Protein AF-A0A397IKI6-F1 (afdb_monomer_lite)

Foldseek 3Di:
DDPPPDPVPDDPVNVVVVVVVVVVCVVVPPCVPVDPDPPDDPPPPDPDDPPPPDPDDDDDDDDDPQADPVDDLQNLQVVLCVVVVHPDTDDSVDRPDDDDDPDDCVVQNDDPVVD

Secondary structure (DSSP, 8-state):
------GGG--HHHHHHHHHHHHHHGGGS-GGGS-SS--------PPPP----------------SS-SS--HHHHHHHHHHHTT-SSPPPGGG----------HHHH-S-GGG-

Structure (mmCIF, N/CA/C/O backbone):
data_AF-A0A397IKI6-F1
#
_entry.id   AF-A0A397IKI6-F1
#
loop_
_atom_site.group_PDB
_atom_site.id
_atom_site.type_symbol
_atom_site.label_atom_id
_atom_site.label_alt_id
_atom_site.label_comp_id
_atom_site.label_asym_id
_atom_site.label_entity_id
_atom_site.label_seq_id
_atom_site.pdbx_PDB_ins_code
_atom_site.Cartn_x
_atom_site.Cartn_y
_atom_site.Cartn_z
_atom_site.occupancy
_atom_site.B_iso_or_equiv
_atom_site.auth_seq_id
_atom_site.auth_comp_id
_atom_site.auth_asym_id
_atom_site.auth_atom_id
_atom_site.pdbx_PDB_model_num
ATOM 1 N N . MET A 1 1 ? 23.257 10.333 28.884 1.00 40.44 1 MET A N 1
ATOM 2 C CA . MET A 1 1 ? 22.440 11.161 27.972 1.00 40.44 1 MET A CA 1
ATOM 3 C C . MET A 1 1 ? 23.166 11.221 26.637 1.00 40.44 1 MET A C 1
ATOM 5 O O . MET A 1 1 ? 24.014 12.080 26.451 1.00 40.44 1 MET A O 1
ATOM 9 N N . ILE A 1 2 ? 22.934 10.230 25.773 1.00 49.16 2 ILE A N 1
ATOM 10 C CA . ILE A 1 2 ? 23.540 10.178 24.437 1.00 49.16 2 ILE A CA 1
ATOM 11 C C . ILE A 1 2 ? 22.599 10.971 23.533 1.00 49.16 2 ILE A C 1
ATOM 13 O O . ILE A 1 2 ? 21.443 10.591 23.362 1.00 49.16 2 ILE A O 1
ATOM 17 N N . LEU A 1 3 ? 23.062 12.125 23.058 1.00 48.69 3 LEU A N 1
ATOM 18 C CA . LEU A 1 3 ? 22.340 12.935 22.082 1.00 48.69 3 LEU A CA 1
ATOM 19 C C . LEU A 1 3 ? 22.185 12.103 20.806 1.00 48.69 3 LEU A C 1
ATOM 21 O O . LEU A 1 3 ? 23.163 11.540 20.318 1.00 48.69 3 LEU A O 1
ATOM 25 N N . LEU A 1 4 ? 20.954 11.996 20.298 1.00 47.97 4 LEU A N 1
ATOM 26 C CA . LEU A 1 4 ? 20.624 11.238 19.093 1.00 47.97 4 LEU A CA 1
ATOM 27 C C . LEU A 1 4 ? 21.195 11.972 17.868 1.00 47.97 4 LEU A C 1
ATOM 29 O O . LEU A 1 4 ? 20.502 12.727 17.190 1.00 47.97 4 LEU A O 1
ATOM 33 N N . GLN A 1 5 ? 22.495 11.815 17.640 1.00 62.16 5 GLN A N 1
ATOM 34 C CA . GLN A 1 5 ? 23.162 12.301 16.442 1.00 62.16 5 GLN A CA 1
ATOM 35 C C . GLN A 1 5 ? 22.786 11.439 15.234 1.00 62.16 5 GLN A C 1
ATOM 37 O O . GLN A 1 5 ? 22.408 10.269 15.358 1.00 62.16 5 GLN A O 1
ATOM 42 N N . ASN A 1 6 ? 22.857 12.088 14.073 1.00 65.44 6 ASN A N 1
ATOM 43 C CA . ASN A 1 6 ? 22.394 11.637 12.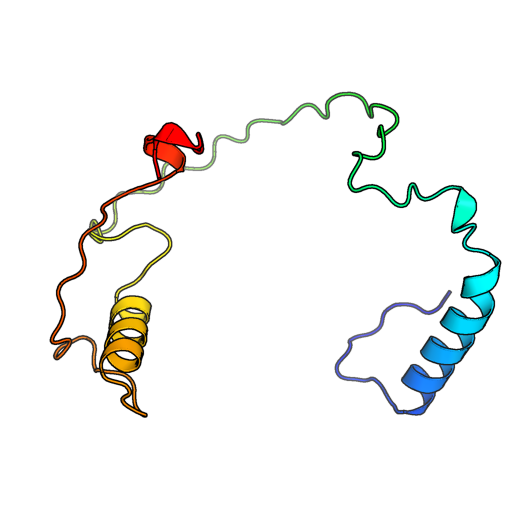767 1.00 65.44 6 ASN A CA 1
ATOM 44 C C . ASN A 1 6 ? 22.748 10.162 12.501 1.00 65.44 6 ASN A C 1
ATOM 46 O O . ASN A 1 6 ? 23.914 9.780 12.555 1.00 65.44 6 ASN A O 1
ATOM 50 N N . LEU A 1 7 ? 21.745 9.333 12.181 1.00 70.94 7 LEU A N 1
ATOM 51 C CA . LEU A 1 7 ? 21.890 7.873 12.036 1.00 70.94 7 LEU A CA 1
ATOM 52 C C . LEU A 1 7 ? 22.931 7.467 10.971 1.00 70.94 7 LEU A C 1
ATOM 54 O O . LEU A 1 7 ? 23.461 6.362 11.001 1.00 70.94 7 LEU A O 1
ATOM 58 N N . LYS A 1 8 ? 23.240 8.379 10.039 1.00 73.88 8 LYS A N 1
ATOM 59 C CA . LYS A 1 8 ? 24.236 8.186 8.978 1.00 73.88 8 LYS A CA 1
ATOM 60 C C . LYS A 1 8 ? 25.691 8.171 9.466 1.00 73.88 8 LYS A C 1
ATOM 62 O O . LYS A 1 8 ? 26.539 7.666 8.744 1.00 73.88 8 LYS A O 1
ATOM 67 N N . GLU A 1 9 ? 25.986 8.692 10.656 1.00 80.81 9 GLU A N 1
ATOM 68 C CA . GLU A 1 9 ? 27.357 8.810 11.195 1.00 80.81 9 GLU A CA 1
ATOM 69 C C . GLU A 1 9 ? 27.683 7.736 12.250 1.00 80.81 9 GLU A C 1
ATOM 71 O O . GLU A 1 9 ? 28.677 7.826 12.969 1.00 80.81 9 GLU A O 1
ATOM 76 N N . TRP A 1 10 ? 26.839 6.709 12.384 1.00 81.62 10 TRP A N 1
ATOM 77 C CA . TRP A 1 10 ? 26.999 5.706 13.433 1.00 81.62 10 TRP A CA 1
ATOM 78 C C . TRP A 1 10 ? 28.096 4.686 13.118 1.00 81.62 10 TRP A C 1
ATOM 80 O O . TRP A 1 10 ? 28.033 3.962 12.127 1.00 81.62 10 TRP A O 1
ATOM 90 N N . THR A 1 11 ? 29.072 4.582 14.020 1.00 86.69 11 THR A N 1
ATOM 91 C CA . THR A 1 11 ? 30.114 3.549 14.002 1.00 86.69 11 THR A CA 1
ATOM 92 C C . THR A 1 11 ? 29.674 2.305 14.788 1.00 86.69 11 THR A C 1
ATOM 94 O O . THR A 1 11 ? 28.740 2.350 15.593 1.00 86.69 11 THR A O 1
ATOM 97 N N . ASN A 1 12 ? 30.365 1.174 14.603 1.00 86.56 12 ASN A N 1
ATOM 98 C CA . ASN A 1 12 ? 30.096 -0.075 15.341 1.00 86.56 12 ASN A CA 1
ATOM 99 C C . ASN A 1 12 ? 30.202 0.088 16.870 1.00 86.56 12 ASN A C 1
ATOM 101 O O . ASN A 1 12 ? 29.517 -0.602 17.630 1.00 86.56 12 ASN A O 1
ATOM 105 N N . GLU A 1 13 ? 31.033 1.023 17.325 1.00 87.50 13 GLU A N 1
ATOM 106 C CA . GLU A 1 13 ? 31.175 1.381 18.736 1.00 87.50 13 GLU A CA 1
ATOM 107 C C . GLU A 1 13 ? 29.885 2.007 19.272 1.00 87.50 13 GLU A C 1
ATOM 109 O O . GLU A 1 13 ? 29.391 1.568 20.307 1.00 87.50 13 GLU A O 1
ATOM 114 N N . ASN A 1 14 ? 29.256 2.916 18.517 1.00 85.88 14 ASN A N 1
ATOM 115 C CA . ASN A 1 14 ? 27.979 3.532 18.891 1.00 85.88 14 ASN A CA 1
ATOM 116 C C . ASN A 1 14 ? 26.869 2.484 19.053 1.00 85.88 14 ASN A C 1
ATOM 118 O O . ASN A 1 14 ? 26.104 2.530 20.018 1.00 85.88 14 ASN A O 1
ATOM 122 N N . PHE A 1 15 ? 26.810 1.494 18.154 1.00 88.50 15 PHE A N 1
ATOM 123 C CA . PHE A 1 15 ? 25.875 0.371 18.281 1.00 88.50 15 PHE A CA 1
ATOM 124 C C . PHE A 1 15 ? 26.164 -0.484 19.517 1.00 88.50 15 PHE A C 1
ATOM 126 O O . PHE A 1 15 ? 25.237 -0.916 20.205 1.00 88.50 15 PHE A O 1
ATOM 133 N N . THR A 1 16 ? 27.440 -0.704 19.828 1.00 89.69 16 THR A N 1
ATOM 134 C CA . THR A 1 16 ? 27.861 -1.468 21.007 1.00 89.69 16 THR A CA 1
ATOM 135 C C . THR A 1 16 ? 27.498 -0.731 22.295 1.00 89.69 16 THR A C 1
ATOM 137 O O . THR A 1 16 ? 26.937 -1.333 23.214 1.00 89.69 16 THR A O 1
ATOM 140 N N . THR A 1 17 ? 27.722 0.582 22.347 1.00 89.88 17 THR A N 1
ATOM 141 C CA . THR A 1 17 ? 27.310 1.438 23.461 1.00 89.88 17 THR A CA 1
ATOM 142 C C . THR A 1 17 ? 25.796 1.424 23.621 1.00 89.88 17 THR A C 1
ATOM 144 O O . THR A 1 17 ? 25.317 1.148 24.719 1.00 89.88 17 THR A O 1
ATOM 147 N N . LEU A 1 18 ? 25.037 1.620 22.536 1.00 89.81 18 LEU A N 1
ATOM 148 C CA . LEU A 1 18 ? 23.573 1.574 22.556 1.00 89.81 18 LEU A CA 1
ATOM 149 C C . LEU A 1 18 ? 23.065 0.237 23.101 1.00 89.81 18 LEU A C 1
ATOM 151 O O . LEU A 1 18 ? 22.241 0.215 24.013 1.00 89.81 18 LEU A O 1
ATOM 155 N N . LYS A 1 19 ? 23.582 -0.879 22.580 1.00 89.50 19 LYS A N 1
ATOM 156 C CA . LYS A 1 19 ? 23.226 -2.229 23.029 1.00 89.50 19 LYS A CA 1
ATOM 157 C C . LYS A 1 19 ? 23.489 -2.408 24.523 1.00 89.50 19 LYS A C 1
ATOM 159 O O . LYS A 1 19 ? 22.625 -2.910 25.236 1.00 89.50 19 LYS A O 1
ATOM 164 N N . THR A 1 20 ? 24.652 -1.968 24.993 1.00 92.19 20 THR A N 1
ATOM 165 C CA . THR A 1 20 ? 25.050 -2.092 26.401 1.00 92.19 20 THR A CA 1
ATOM 166 C C . THR A 1 20 ? 24.165 -1.234 27.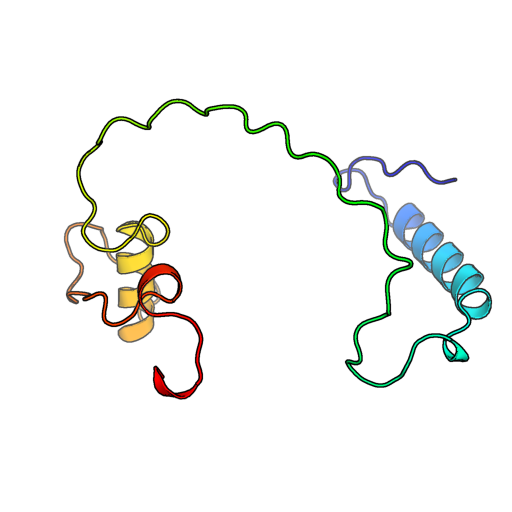306 1.00 92.19 20 THR A C 1
ATOM 168 O O . THR A 1 20 ? 23.692 -1.709 28.336 1.00 92.19 20 THR A O 1
ATOM 171 N N . THR A 1 21 ? 23.870 0.007 26.905 1.00 90.19 21 THR A N 1
ATOM 172 C CA . THR A 1 21 ? 22.961 0.891 27.649 1.00 90.19 21 THR A CA 1
ATOM 173 C C . THR A 1 21 ? 21.548 0.316 27.703 1.00 90.19 21 THR A C 1
ATOM 175 O O . THR A 1 21 ? 20.949 0.272 28.772 1.00 90.19 21 THR A O 1
ATOM 178 N N . LEU A 1 22 ? 21.026 -0.196 26.584 1.00 88.69 22 LEU A N 1
ATOM 179 C CA . LEU A 1 22 ? 19.717 -0.849 26.558 1.00 88.69 22 LEU A CA 1
ATOM 180 C C . LEU A 1 22 ? 19.679 -2.053 27.501 1.00 88.69 22 LEU A C 1
ATOM 182 O O . LEU A 1 22 ? 18.752 -2.162 28.297 1.00 88.69 22 LEU A O 1
ATOM 186 N N . GLN A 1 23 ? 20.704 -2.908 27.476 1.00 90.06 23 GLN A N 1
ATOM 187 C CA . GLN A 1 23 ? 20.803 -4.057 28.379 1.00 90.06 23 GLN A CA 1
ATOM 188 C C . GLN A 1 23 ? 20.833 -3.654 29.859 1.00 90.06 23 GLN A C 1
ATOM 190 O O . GLN A 1 23 ? 20.194 -4.312 30.675 1.00 90.06 23 GLN A O 1
ATOM 195 N N . GLN A 1 24 ? 21.518 -2.563 30.208 1.00 88.94 24 GLN A N 1
ATOM 196 C CA . GLN A 1 24 ? 21.515 -2.017 31.570 1.00 88.94 24 GLN A CA 1
ATOM 197 C C . GLN A 1 24 ? 20.148 -1.448 31.975 1.00 88.94 24 GLN A C 1
ATOM 199 O O . GLN A 1 24 ? 19.776 -1.517 33.145 1.00 88.94 24 GLN A O 1
ATOM 204 N N . CYS A 1 25 ? 19.385 -0.906 31.024 1.00 84.06 25 CYS A N 1
ATOM 205 C CA . CYS A 1 25 ? 18.055 -0.358 31.278 1.00 84.06 25 CYS A CA 1
ATOM 206 C C . CYS A 1 25 ? 16.947 -1.421 31.328 1.00 84.06 25 CYS A C 1
ATOM 208 O O . CYS A 1 25 ? 15.937 -1.181 31.984 1.00 84.06 25 CYS A O 1
ATOM 210 N N . LEU A 1 26 ? 17.119 -2.590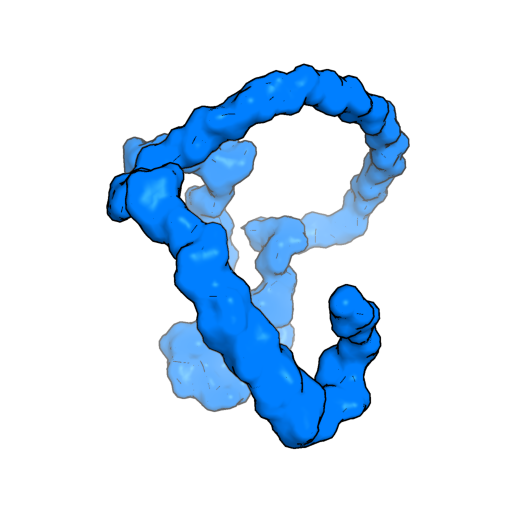 30.698 1.00 83.12 26 LEU A N 1
ATOM 211 C CA . LEU A 1 26 ? 16.136 -3.686 30.719 1.00 83.12 26 LEU A CA 1
ATOM 212 C C . LEU A 1 26 ? 15.614 -4.044 32.126 1.00 83.12 26 LEU A C 1
ATOM 214 O O . LEU A 1 26 ? 14.397 -4.079 32.292 1.00 83.12 26 LEU A O 1
ATOM 218 N N . PRO A 1 27 ? 16.454 -4.260 33.160 1.00 83.00 27 PRO A N 1
ATOM 219 C CA . PRO A 1 27 ? 15.965 -4.571 34.507 1.00 83.00 27 PRO A CA 1
ATOM 220 C C . PRO A 1 27 ? 15.244 -3.402 35.200 1.00 83.00 27 PRO A C 1
ATOM 222 O O . PRO A 1 27 ? 14.526 -3.622 36.174 1.00 83.00 27 PRO A O 1
ATOM 225 N N . LEU A 1 28 ? 15.413 -2.162 34.721 1.00 81.69 28 LEU A N 1
ATOM 226 C CA . LEU A 1 28 ? 14.688 -0.991 35.235 1.00 81.69 28 LEU A CA 1
ATOM 227 C C . LEU A 1 28 ? 13.263 -0.904 34.670 1.00 81.69 28 LEU A C 1
ATOM 229 O O . LEU A 1 28 ? 12.400 -0.251 35.261 1.00 81.69 28 LEU A O 1
ATOM 233 N N . ILE A 1 29 ? 12.999 -1.577 33.548 1.00 79.06 29 ILE A N 1
ATOM 234 C CA . ILE A 1 29 ? 11.671 -1.681 32.953 1.00 79.06 29 ILE A CA 1
ATOM 235 C C . ILE A 1 29 ? 10.907 -2.767 33.716 1.00 79.06 29 ILE A C 1
ATOM 237 O O . ILE A 1 29 ? 11.165 -3.963 33.587 1.00 79.06 29 ILE A O 1
ATOM 241 N N . ARG A 1 30 ? 9.940 -2.358 34.541 1.00 77.19 30 ARG A N 1
ATOM 242 C CA . ARG A 1 30 ? 9.061 -3.292 35.257 1.00 77.19 30 ARG A CA 1
ATOM 243 C C . ARG A 1 30 ? 7.989 -3.823 34.313 1.00 77.19 30 ARG A C 1
ATOM 245 O O . ARG A 1 30 ? 6.858 -3.343 34.330 1.00 77.19 30 ARG A O 1
ATOM 252 N N . TYR A 1 31 ? 8.342 -4.837 33.527 1.00 67.44 31 TYR A N 1
ATOM 253 C CA . TYR A 1 31 ? 7.416 -5.518 32.614 1.00 67.44 31 TYR A CA 1
ATOM 254 C C . TYR A 1 31 ? 6.120 -5.983 33.301 1.00 67.44 31 TYR A C 1
ATOM 256 O O . TYR A 1 31 ? 5.076 -5.982 32.669 1.00 67.44 31 TYR A O 1
ATOM 264 N N . PHE A 1 32 ? 6.152 -6.277 34.607 1.00 62.91 32 PHE A N 1
ATOM 265 C CA . PHE A 1 32 ? 4.973 -6.647 35.404 1.00 62.91 32 PHE A CA 1
ATOM 266 C C . PHE A 1 32 ? 3.882 -5.562 35.514 1.00 62.91 32 PHE A C 1
ATOM 268 O O . PHE A 1 32 ? 2.762 -5.882 35.897 1.00 62.91 32 PHE A O 1
ATOM 275 N N . HIS A 1 33 ? 4.183 -4.294 35.207 1.00 62.97 33 HIS A N 1
ATOM 276 C CA . HIS A 1 33 ? 3.180 -3.221 35.125 1.00 62.97 33 HIS A CA 1
ATOM 277 C C . HIS A 1 33 ? 2.662 -2.985 33.701 1.00 62.97 33 HIS A C 1
ATOM 279 O O . HIS A 1 33 ? 1.784 -2.148 33.506 1.00 62.97 33 HIS A O 1
ATOM 285 N N . ILE A 1 34 ? 3.209 -3.687 32.707 1.00 64.50 34 ILE A N 1
ATOM 286 C CA . ILE A 1 34 ? 2.716 -3.653 31.335 1.00 64.50 34 ILE A CA 1
ATOM 287 C C . ILE A 1 34 ? 1.719 -4.812 31.222 1.00 64.50 34 ILE A C 1
ATOM 289 O O . ILE A 1 34 ? 2.132 -5.968 31.345 1.00 64.50 34 ILE A O 1
ATOM 293 N N . PRO A 1 35 ? 0.411 -4.547 31.061 1.00 65.44 35 PRO A N 1
ATOM 294 C CA . PRO A 1 35 ? -0.560 -5.618 30.882 1.00 65.44 35 PRO A CA 1
ATOM 295 C C . PRO A 1 35 ? -0.170 -6.460 29.658 1.00 65.44 35 PRO A C 1
ATOM 297 O O . PRO A 1 35 ? 0.187 -5.922 28.615 1.00 65.44 35 PRO A O 1
ATOM 300 N N . ALA A 1 36 ? -0.215 -7.790 29.792 1.00 64.31 36 ALA A N 1
ATOM 301 C CA . ALA A 1 36 ? 0.095 -8.729 28.703 1.00 64.31 36 ALA A CA 1
ATOM 302 C C . ALA A 1 36 ? -1.012 -8.798 27.630 1.00 64.31 36 ALA A C 1
ATOM 304 O O . ALA A 1 36 ? -0.880 -9.497 26.628 1.00 64.31 36 ALA A O 1
ATOM 305 N N . THR A 1 37 ? -2.116 -8.101 27.873 1.00 60.16 37 THR A N 1
ATOM 306 C CA . THR A 1 37 ? -3.290 -8.004 27.014 1.00 60.16 37 THR A CA 1
ATOM 307 C C . THR A 1 37 ? -3.185 -6.728 26.177 1.00 60.16 37 THR A C 1
ATOM 309 O O . THR A 1 37 ? -2.741 -5.712 26.705 1.00 60.16 37 THR A O 1
ATOM 312 N N . ASP A 1 38 ? -3.706 -6.722 24.943 1.00 59.19 38 ASP A N 1
ATOM 313 C CA . ASP A 1 38 ? -3.953 -5.517 24.115 1.00 59.19 38 ASP A CA 1
ATOM 314 C C . ASP A 1 38 ? -4.982 -4.542 24.744 1.00 59.19 38 ASP A C 1
ATOM 316 O O . ASP A 1 38 ? -5.709 -3.823 24.058 1.00 59.19 38 ASP A O 1
ATOM 320 N N . GLN A 1 39 ? -5.111 -4.539 26.072 1.00 55.94 39 GLN A N 1
ATOM 321 C CA . GLN A 1 39 ? -5.954 -3.603 26.782 1.00 55.94 39 GLN A CA 1
ATOM 322 C C . GLN A 1 39 ? -5.314 -2.218 26.699 1.00 55.94 39 GLN A C 1
ATOM 324 O O . GLN A 1 39 ? -4.132 -2.065 27.025 1.00 55.94 39 GLN A O 1
ATOM 329 N N . PRO A 1 40 ? -6.077 -1.204 26.263 1.00 53.34 40 PRO A N 1
ATOM 330 C CA . PRO A 1 40 ? -5.565 0.146 26.180 1.00 53.34 40 PRO A CA 1
ATOM 331 C C . PRO A 1 40 ? -5.096 0.560 27.570 1.00 53.34 40 PRO A C 1
ATOM 333 O O . PRO A 1 40 ? -5.846 0.486 28.542 1.00 53.34 40 PRO A O 1
ATOM 336 N N . ILE A 1 41 ? -3.835 0.980 27.650 1.00 56.72 41 ILE A N 1
ATOM 337 C CA . ILE A 1 41 ? -3.317 1.701 28.805 1.00 56.72 41 ILE A CA 1
ATOM 338 C C . ILE A 1 41 ? -4.297 2.851 29.021 1.00 56.72 41 ILE A C 1
ATOM 340 O O . ILE A 1 41 ? -4.414 3.714 28.147 1.00 56.72 41 ILE A O 1
ATOM 344 N N . GLU A 1 42 ? -5.029 2.847 30.137 1.00 56.41 42 GLU A N 1
ATOM 345 C CA . GLU A 1 42 ? -5.814 4.005 30.545 1.00 56.41 42 GLU A CA 1
ATOM 346 C C . GLU A 1 42 ? -4.819 5.137 30.783 1.00 56.41 42 GLU A C 1
ATOM 348 O O . GLU A 1 42 ? -4.197 5.269 31.838 1.00 56.41 42 GLU A O 1
ATOM 353 N N . SER A 1 43 ? -4.580 5.916 29.730 1.00 58.19 43 SER A N 1
ATOM 354 C CA . SER A 1 43 ? -3.804 7.131 29.813 1.00 58.19 43 SER A CA 1
ATOM 355 C C . SER A 1 43 ? -4.466 7.985 30.879 1.00 58.19 43 SER A C 1
ATOM 357 O O . SER A 1 43 ? -5.662 8.261 30.767 1.00 58.19 43 SER A O 1
ATOM 359 N N . ILE A 1 44 ? -3.698 8.417 31.883 1.00 63.69 44 ILE A N 1
ATOM 360 C CA . ILE A 1 44 ? -4.078 9.542 32.740 1.00 63.69 44 ILE A CA 1
ATOM 361 C C . ILE A 1 44 ? -4.557 10.618 31.776 1.00 63.69 44 ILE A C 1
ATOM 363 O O . ILE A 1 44 ? -3.760 11.090 30.964 1.00 63.69 44 ILE A O 1
ATOM 367 N N . ILE A 1 45 ? -5.865 10.878 31.776 1.00 59.22 45 ILE A N 1
ATOM 368 C CA . ILE A 1 45 ? -6.529 11.686 30.760 1.00 59.22 45 ILE A CA 1
ATOM 369 C C . ILE A 1 45 ? -5.854 13.051 30.798 1.00 59.22 45 ILE A C 1
ATOM 371 O O . ILE A 1 45 ? -6.100 13.860 31.691 1.00 59.22 45 ILE A O 1
ATOM 375 N N . LEU A 1 46 ? -4.939 13.285 29.858 1.00 61.56 46 LEU A N 1
ATOM 376 C CA . LEU A 1 46 ? -4.398 14.610 29.654 1.00 61.56 46 LEU A CA 1
ATOM 377 C C . LEU A 1 46 ? -5.574 15.454 29.164 1.00 61.56 46 LEU A C 1
ATOM 379 O O . LEU A 1 46 ? -6.319 14.999 28.289 1.00 61.56 46 LEU A O 1
ATOM 383 N N . PRO A 1 47 ? -5.782 16.647 29.740 1.00 60.22 47 PRO A N 1
ATOM 384 C CA . PRO A 1 47 ? -6.907 17.482 29.367 1.00 60.22 47 PRO A CA 1
ATOM 385 C C . PRO A 1 47 ? -6.893 17.727 27.852 1.00 60.22 47 PRO A C 1
ATOM 387 O O . PRO A 1 47 ? -5.810 17.777 27.251 1.00 60.22 47 PRO A O 1
ATOM 390 N N . PRO A 1 48 ? -8.072 17.881 27.222 1.00 52.62 48 PRO A N 1
ATOM 391 C CA . PRO A 1 48 ? -8.163 18.118 25.791 1.00 52.62 48 PRO A CA 1
ATOM 392 C C . PRO A 1 48 ? -7.286 19.311 25.413 1.00 52.62 48 PRO A C 1
ATOM 394 O O . PRO A 1 48 ? -7.491 20.425 25.897 1.00 52.62 48 PRO A O 1
ATOM 397 N N . ARG A 1 49 ? -6.284 19.088 24.559 1.00 60.56 49 ARG A N 1
ATOM 398 C CA . ARG A 1 49 ? -5.553 20.196 23.946 1.00 60.56 49 ARG A CA 1
ATOM 399 C C . ARG A 1 49 ? -6.528 20.893 23.011 1.00 60.56 49 ARG A C 1
ATOM 401 O O . ARG A 1 49 ? -7.028 20.270 22.078 1.00 60.56 49 ARG A O 1
ATOM 408 N N . THR A 1 50 ? -6.808 22.161 23.277 1.00 55.34 50 THR A N 1
ATOM 409 C CA . THR A 1 50 ? -7.614 23.019 22.413 1.00 55.34 50 THR A CA 1
ATOM 410 C C . THR A 1 50 ? -6.962 23.041 21.033 1.00 55.34 50 THR A C 1
ATOM 412 O O . THR A 1 50 ? -5.891 23.620 20.856 1.00 55.34 50 THR A O 1
ATOM 415 N N . ILE A 1 51 ? -7.559 22.350 20.062 1.00 61.47 51 ILE A N 1
ATOM 416 C CA . ILE A 1 51 ? -7.102 22.407 18.677 1.00 61.47 51 ILE A CA 1
ATOM 417 C C . ILE A 1 51 ? -7.513 23.784 18.165 1.00 61.47 51 ILE A C 1
ATOM 419 O O . ILE A 1 51 ? -8.696 24.049 17.957 1.00 61.47 51 ILE A O 1
ATOM 423 N N . LEU A 1 52 ? -6.539 24.678 17.995 1.00 58.38 52 LEU A N 1
ATOM 424 C CA . LEU A 1 52 ? -6.734 25.867 17.182 1.00 58.38 52 LEU A CA 1
ATOM 425 C C . LEU A 1 52 ? -6.980 25.363 15.758 1.00 58.38 52 LEU A C 1
ATOM 427 O O . LEU A 1 52 ? -6.058 24.873 15.105 1.00 58.38 52 LEU A O 1
ATOM 431 N N . VAL A 1 53 ? -8.229 25.420 15.301 1.00 57.66 53 VAL A N 1
ATOM 432 C CA . VAL A 1 53 ? -8.564 25.170 13.901 1.00 57.66 53 VAL A CA 1
ATOM 433 C C . VAL A 1 53 ? -7.949 26.318 13.109 1.00 57.66 53 VAL A C 1
ATOM 435 O O . VAL A 1 53 ? -8.539 27.383 12.968 1.00 57.66 53 VAL A O 1
ATOM 438 N N . GLN A 1 54 ? -6.711 26.137 12.656 1.00 58.19 54 GLN A N 1
ATOM 439 C CA . GLN A 1 54 ? -6.202 26.939 11.558 1.00 58.19 54 GLN A CA 1
ATOM 440 C C . GLN A 1 54 ? -7.020 26.544 10.333 1.00 58.19 54 GLN A C 1
ATOM 442 O O . GLN A 1 54 ? -6.945 25.399 9.883 1.00 58.19 54 GLN A O 1
ATOM 447 N N . GLU A 1 55 ? -7.823 27.477 9.822 1.00 60.66 55 GLU A N 1
ATOM 448 C CA . GLU A 1 55 ? -8.395 27.371 8.483 1.00 60.66 55 GLU A CA 1
ATOM 449 C C . GLU A 1 55 ? -7.233 27.274 7.493 1.00 60.66 55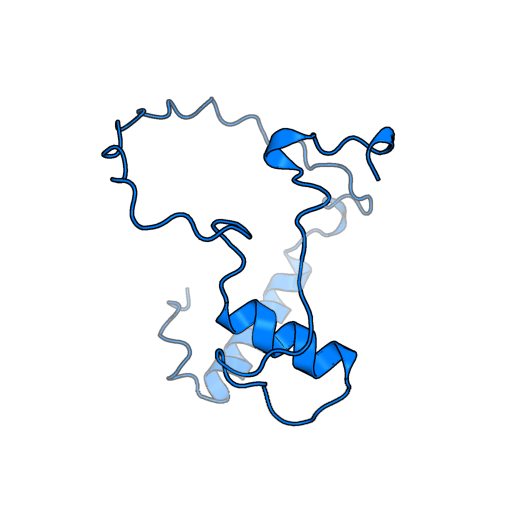 GLU A C 1
ATOM 451 O O . GLU A 1 55 ? -6.589 28.261 7.135 1.00 60.66 55 GLU A O 1
ATOM 456 N N . LEU A 1 56 ? -6.900 26.042 7.113 1.00 57.12 56 LEU A N 1
ATOM 457 C CA . LEU A 1 56 ? -5.953 25.793 6.043 1.00 57.12 56 LEU A CA 1
ATOM 458 C C . LEU A 1 56 ? -6.614 26.183 4.715 1.00 57.12 56 LEU A C 1
ATOM 460 O O . LEU A 1 56 ? -7.816 25.957 4.544 1.00 57.12 56 LEU A O 1
ATOM 464 N N . PRO A 1 57 ? -5.849 26.745 3.763 1.00 46.16 57 PRO A N 1
ATOM 465 C CA . PRO A 1 57 ? -6.405 27.208 2.504 1.00 46.16 57 PRO A CA 1
ATOM 466 C C . PRO A 1 57 ? -7.126 26.064 1.788 1.00 46.16 57 PRO A C 1
ATOM 468 O O . PRO A 1 57 ? -6.588 24.958 1.671 1.00 46.16 57 PRO A O 1
ATOM 471 N N . ILE A 1 58 ? -8.330 26.349 1.286 1.00 51.78 58 ILE A N 1
ATOM 472 C CA . ILE A 1 58 ? -9.076 25.460 0.394 1.00 51.78 58 ILE A CA 1
ATOM 473 C C . ILE A 1 58 ? -8.161 25.136 -0.787 1.00 51.78 58 ILE A C 1
ATOM 475 O O . ILE A 1 58 ? -7.808 26.018 -1.571 1.00 51.78 58 ILE A O 1
ATOM 479 N N . ARG A 1 59 ? -7.733 23.874 -0.887 1.00 52.78 59 ARG A N 1
ATOM 480 C CA . ARG A 1 59 ? -6.924 23.417 -2.015 1.00 52.78 59 ARG A CA 1
ATOM 481 C C . ARG A 1 59 ? -7.789 23.446 -3.268 1.00 52.78 59 ARG A C 1
ATOM 483 O O . ARG A 1 59 ? -8.768 22.714 -3.379 1.00 52.78 59 ARG A O 1
ATOM 490 N N . THR A 1 60 ? -7.406 24.326 -4.180 1.00 44.34 60 THR A N 1
ATOM 491 C CA . THR A 1 60 ? -7.907 24.462 -5.542 1.00 44.34 60 THR A CA 1
ATOM 492 C C . THR A 1 60 ? -7.914 23.104 -6.251 1.00 44.34 60 THR A C 1
ATOM 494 O O . THR A 1 60 ? -6.973 22.320 -6.118 1.00 44.34 60 THR A O 1
ATOM 497 N N . ALA A 1 61 ? -8.998 22.831 -6.979 1.00 56.34 61 ALA A N 1
ATOM 498 C CA . ALA A 1 61 ? -9.211 21.613 -7.749 1.00 56.34 61 ALA A CA 1
ATOM 499 C C . ALA A 1 61 ? -8.242 21.533 -8.942 1.00 56.34 61 ALA A C 1
ATOM 501 O O . ALA A 1 61 ? -8.526 22.030 -10.027 1.00 56.34 61 ALA A O 1
ATOM 502 N N . GLU A 1 62 ? -7.094 20.904 -8.718 1.00 60.06 62 GLU A N 1
ATOM 503 C CA . GLU A 1 62 ? -6.272 20.290 -9.764 1.00 60.06 62 GLU A CA 1
ATOM 504 C C . GLU A 1 62 ? -6.903 18.941 -10.171 1.00 60.06 62 GLU A C 1
ATOM 506 O O . GLU A 1 62 ? -7.652 18.353 -9.379 1.00 60.06 62 GLU A O 1
ATOM 511 N N . PRO A 1 63 ? -6.684 18.474 -11.414 1.00 47.94 63 PRO A N 1
ATOM 512 C CA . PRO A 1 63 ? -7.581 17.559 -12.108 1.00 47.94 63 PRO A CA 1
ATOM 513 C C . PRO A 1 63 ? -7.829 16.273 -11.320 1.00 47.94 63 PRO A C 1
ATOM 515 O O . PRO A 1 63 ? -6.916 15.616 -10.823 1.00 47.94 63 PRO A O 1
ATOM 518 N N . ILE A 1 64 ? -9.118 15.949 -11.224 1.00 51.22 64 ILE A N 1
ATOM 519 C CA . ILE A 1 64 ? -9.699 14.813 -10.517 1.00 51.22 64 ILE A CA 1
ATOM 520 C C . ILE A 1 64 ? -9.032 13.529 -11.018 1.00 51.22 64 ILE A C 1
ATOM 522 O O . ILE A 1 64 ? -9.381 13.003 -12.072 1.00 51.22 64 ILE A O 1
ATOM 526 N N . ASN A 1 65 ? -8.064 13.018 -10.259 1.00 55.78 65 ASN A N 1
ATOM 527 C CA . ASN A 1 65 ? -7.614 11.644 -10.412 1.00 55.78 65 ASN A CA 1
ATOM 528 C C . ASN A 1 65 ? -8.761 10.733 -9.921 1.00 55.78 65 ASN A C 1
ATOM 530 O O . ASN A 1 65 ? -9.137 10.841 -8.749 1.00 55.78 65 ASN A O 1
ATOM 534 N N . PRO A 1 66 ? -9.346 9.865 -10.768 1.00 57.59 66 PRO A N 1
ATOM 535 C CA . PRO A 1 66 ? -10.554 9.107 -10.428 1.00 57.59 66 PRO A CA 1
ATOM 536 C C . PRO A 1 66 ? -10.366 8.059 -9.314 1.00 57.59 66 PRO A C 1
ATOM 538 O O . PRO A 1 66 ? -11.355 7.518 -8.827 1.00 57.59 66 PRO A O 1
ATOM 541 N N . PHE A 1 67 ? -9.130 7.768 -8.886 1.00 62.06 67 PHE A N 1
ATOM 542 C CA . PHE A 1 67 ? -8.836 6.640 -7.992 1.00 62.06 67 PHE A CA 1
ATOM 543 C C . PHE A 1 67 ? -8.856 6.987 -6.496 1.00 62.06 67 PHE A C 1
ATOM 545 O O . PHE A 1 67 ? -9.560 6.341 -5.727 1.00 62.06 67 PHE A O 1
ATOM 552 N N . SER A 1 68 ? -8.073 7.970 -6.046 1.00 64.69 68 SER A N 1
ATOM 553 C CA . SER A 1 68 ? -8.102 8.553 -4.692 1.00 64.69 68 SER A CA 1
ATOM 554 C C . SER A 1 68 ? -6.983 9.595 -4.559 1.00 64.69 68 SER A C 1
ATOM 556 O O . SER A 1 68 ? -6.110 9.700 -5.415 1.00 64.69 68 SER A O 1
ATOM 558 N N . THR A 1 69 ? -6.947 10.330 -3.446 1.00 73.81 69 THR A N 1
ATOM 559 C CA . THR A 1 69 ? -5.805 11.194 -3.087 1.00 73.81 69 THR A CA 1
ATOM 560 C C . THR A 1 69 ? -4.533 10.400 -2.735 1.00 73.81 69 THR A C 1
ATOM 562 O O . THR A 1 69 ? -3.452 10.975 -2.715 1.00 73.81 69 THR A O 1
ATOM 565 N N . ILE A 1 70 ? -4.649 9.099 -2.436 1.00 80.88 70 ILE A N 1
ATOM 566 C CA . ILE A 1 70 ? -3.553 8.259 -1.911 1.00 80.88 70 ILE A CA 1
ATOM 567 C C . ILE A 1 70 ? -2.932 7.394 -3.018 1.00 80.88 70 ILE A C 1
ATOM 569 O O . ILE A 1 70 ? -1.715 7.241 -3.092 1.00 80.88 70 ILE A O 1
ATOM 573 N N . ILE A 1 71 ? -3.763 6.829 -3.894 1.00 85.25 71 ILE A N 1
ATOM 574 C CA . ILE A 1 71 ? -3.338 5.958 -4.991 1.00 85.25 71 ILE A CA 1
ATOM 575 C C . ILE A 1 71 ? -3.216 6.786 -6.272 1.00 85.25 71 ILE A C 1
ATOM 577 O O . ILE A 1 71 ? -4.214 7.207 -6.858 1.00 85.25 71 ILE A O 1
ATOM 581 N N . THR A 1 72 ? -1.973 7.029 -6.690 1.00 88.38 72 THR A N 1
ATOM 582 C CA . THR A 1 72 ? -1.630 7.676 -7.958 1.00 88.38 72 THR A CA 1
ATOM 583 C C . THR A 1 72 ? -1.548 6.646 -9.083 1.00 88.38 72 THR A C 1
ATOM 585 O O . THR A 1 72 ? -1.585 5.437 -8.859 1.00 88.38 72 THR A O 1
ATOM 588 N N . TYR A 1 73 ? -1.409 7.127 -10.314 1.00 85.81 73 TYR A N 1
ATOM 589 C CA . TYR A 1 73 ? -1.298 6.264 -11.485 1.00 85.81 73 TYR A CA 1
ATOM 590 C C . TYR A 1 73 ? 0.006 5.437 -11.515 1.00 85.81 73 TYR A C 1
ATOM 592 O O . TYR A 1 73 ? 0.040 4.349 -12.082 1.00 85.81 73 TYR A O 1
ATOM 600 N N . GLU A 1 74 ? 1.058 5.898 -10.832 1.00 89.88 74 GLU A N 1
ATOM 601 C CA . GLU A 1 74 ? 2.295 5.126 -10.639 1.00 89.88 74 GLU A CA 1
ATOM 602 C C . GLU A 1 74 ? 2.048 3.873 -9.794 1.00 89.88 74 GLU A C 1
ATOM 604 O O . GLU A 1 74 ? 2.438 2.774 -10.188 1.00 89.88 74 GLU A O 1
ATOM 609 N N . HIS A 1 75 ? 1.307 4.013 -8.689 1.00 91.25 75 HIS A N 1
ATOM 610 C CA . HIS A 1 75 ? 0.907 2.873 -7.864 1.00 91.25 75 HIS A CA 1
ATOM 611 C C . HIS A 1 75 ? 0.037 1.886 -8.655 1.00 91.25 75 HIS A C 1
ATOM 613 O O . HIS A 1 75 ? 0.179 0.677 -8.508 1.00 91.25 75 HIS A O 1
ATOM 619 N N . VAL A 1 76 ? -0.840 2.386 -9.531 1.00 91.12 76 VAL A N 1
ATOM 620 C CA . VAL A 1 76 ? -1.669 1.545 -10.410 1.00 91.12 76 VAL A CA 1
ATOM 621 C C . VAL A 1 76 ? -0.801 0.691 -11.343 1.00 91.12 76 VAL A C 1
ATOM 623 O O . VAL A 1 76 ? -1.053 -0.508 -11.502 1.00 91.12 76 VAL A O 1
ATOM 626 N N . ALA A 1 77 ? 0.251 1.270 -11.925 1.00 92.50 77 ALA A N 1
ATOM 627 C CA . ALA A 1 77 ? 1.182 0.542 -12.785 1.00 92.50 77 ALA A CA 1
ATOM 628 C C . ALA A 1 77 ? 1.978 -0.523 -12.012 1.00 92.50 77 ALA A C 1
ATOM 630 O O . ALA A 1 77 ? 2.192 -1.634 -12.512 1.00 92.50 77 ALA A O 1
ATOM 631 N N . GLU A 1 78 ? 2.387 -0.211 -10.783 1.00 94.06 78 GLU A N 1
ATOM 632 C CA . GLU A 1 78 ? 3.084 -1.140 -9.891 1.00 94.06 78 GLU A CA 1
ATOM 633 C C . GLU A 1 78 ? 2.194 -2.325 -9.503 1.00 94.06 78 GLU A C 1
ATOM 635 O O . GLU A 1 78 ? 2.560 -3.475 -9.756 1.00 94.06 78 GLU A O 1
ATOM 640 N N . ILE A 1 79 ? 0.978 -2.057 -9.018 1.00 93.81 79 ILE A N 1
ATOM 641 C CA . ILE A 1 79 ? -0.002 -3.092 -8.657 1.00 93.81 79 ILE A CA 1
ATOM 642 C C . ILE A 1 79 ? -0.315 -3.984 -9.863 1.00 93.81 79 ILE A C 1
ATOM 644 O O . ILE A 1 79 ? -0.343 -5.207 -9.737 1.00 93.81 79 ILE A O 1
ATOM 648 N N . SER A 1 80 ? -0.488 -3.396 -11.050 1.00 94.38 80 SER A N 1
ATOM 649 C CA . SER A 1 80 ? -0.726 -4.157 -12.286 1.00 94.38 80 SER A CA 1
ATOM 650 C C . SER A 1 80 ? 0.406 -5.131 -12.600 1.00 94.38 80 SER A C 1
ATOM 652 O O . SER A 1 80 ? 0.175 -6.250 -13.049 1.00 94.38 80 SER A O 1
ATOM 654 N N . SER A 1 81 ? 1.643 -4.726 -12.319 1.00 95.25 81 SER A N 1
ATOM 655 C CA . SER A 1 81 ? 2.823 -5.561 -12.547 1.00 95.25 81 SER A CA 1
ATOM 656 C C . SER A 1 81 ? 2.880 -6.726 -11.560 1.00 95.25 81 SER A C 1
ATOM 658 O O . SER A 1 81 ? 3.263 -7.832 -11.938 1.00 95.25 81 SER A O 1
ATOM 660 N N . TRP A 1 82 ? 2.442 -6.511 -10.315 1.00 96.00 82 TRP A N 1
ATOM 661 C CA . TRP A 1 82 ? 2.337 -7.571 -9.310 1.00 96.00 82 TRP A CA 1
ATOM 662 C C . TRP A 1 82 ? 1.268 -8.608 -9.660 1.00 96.00 82 TRP A C 1
ATOM 664 O O . TRP A 1 82 ? 1.524 -9.803 -9.500 1.00 96.00 82 TRP A O 1
ATOM 674 N N . ILE A 1 83 ? 0.110 -8.175 -10.177 1.00 94.44 83 ILE A N 1
ATOM 675 C CA . ILE A 1 83 ? -0.966 -9.072 -10.639 1.00 94.44 83 ILE A CA 1
ATOM 676 C C . ILE A 1 83 ? -0.435 -10.024 -11.718 1.00 94.44 83 ILE A C 1
ATOM 678 O O . ILE A 1 83 ? -0.603 -11.240 -11.611 1.00 94.44 83 ILE A O 1
ATOM 682 N N . ASP A 1 84 ? 0.290 -9.485 -12.700 1.00 95.31 84 ASP A N 1
ATOM 683 C CA . ASP A 1 84 ? 0.836 -10.257 -13.822 1.00 95.31 84 ASP A CA 1
ATOM 684 C C . ASP A 1 84 ? 2.162 -10.972 -13.488 1.00 95.31 84 ASP A C 1
ATOM 686 O O . ASP A 1 84 ? 2.761 -11.611 -14.354 1.00 95.31 84 ASP A O 1
ATOM 690 N N . ARG A 1 85 ? 2.650 -10.871 -12.240 1.00 94.44 85 ARG A N 1
ATOM 691 C CA . ARG A 1 85 ? 3.955 -11.395 -11.780 1.00 94.44 85 ARG A CA 1
ATOM 692 C C . ARG A 1 85 ? 5.136 -10.929 -12.640 1.00 94.44 85 ARG A C 1
ATOM 694 O O . ARG A 1 85 ? 6.120 -11.649 -12.822 1.00 94.44 85 ARG A O 1
ATOM 701 N N . LYS A 1 86 ? 5.042 -9.714 -13.173 1.00 95.00 86 LYS A N 1
ATOM 702 C CA . LYS A 1 86 ? 6.073 -9.092 -13.997 1.00 95.00 86 LYS A CA 1
ATOM 703 C C . LYS A 1 86 ? 7.171 -8.510 -13.107 1.00 95.00 86 LYS A C 1
ATOM 705 O O . LYS A 1 86 ? 6.896 -7.898 -12.081 1.00 95.00 86 LYS A O 1
ATOM 710 N N . SER A 1 87 ? 8.427 -8.679 -13.516 1.00 90.50 87 SER A N 1
ATOM 711 C CA . SER A 1 87 ? 9.587 -8.163 -12.775 1.00 90.50 87 SER A CA 1
ATOM 712 C C . SER A 1 87 ? 9.818 -6.660 -12.951 1.00 90.50 87 SER A C 1
ATOM 714 O O . SER A 1 87 ? 10.522 -6.057 -12.146 1.00 90.50 87 SER A O 1
ATOM 716 N N . SER A 1 88 ? 9.251 -6.056 -13.998 1.00 92.75 88 SER A N 1
ATOM 717 C CA . SER A 1 88 ? 9.358 -4.628 -14.288 1.00 92.75 88 SER A CA 1
ATOM 718 C C . SER A 1 88 ? 7.993 -3.955 -14.316 1.00 92.75 88 SER A C 1
ATOM 720 O O . SER A 1 88 ? 7.024 -4.504 -14.846 1.00 92.75 88 SER A O 1
ATOM 722 N N . THR A 1 89 ? 7.943 -2.742 -13.771 1.00 94.06 89 THR A N 1
ATOM 723 C CA . THR A 1 89 ? 6.721 -1.946 -13.697 1.00 94.06 89 THR A CA 1
ATOM 724 C C . THR A 1 89 ? 6.210 -1.582 -15.092 1.00 94.06 89 THR A C 1
ATOM 726 O O . THR A 1 89 ? 6.993 -1.273 -15.996 1.00 94.06 89 THR A O 1
ATOM 729 N N . TYR A 1 90 ? 4.892 -1.620 -15.290 1.00 92.81 90 TYR A N 1
ATOM 730 C CA . TYR A 1 90 ? 4.268 -1.076 -16.493 1.00 92.81 90 TYR A CA 1
ATOM 731 C C . TYR A 1 90 ? 4.542 0.425 -16.629 1.00 92.81 90 TYR A C 1
ATOM 733 O O . TYR A 1 90 ? 4.725 1.153 -15.656 1.00 92.81 90 TYR A O 1
ATOM 741 N N . SER A 1 91 ? 4.588 0.899 -17.867 1.00 91.69 91 SER A N 1
ATOM 742 C CA . SER A 1 91 ? 4.581 2.329 -18.135 1.00 91.69 91 SER A CA 1
ATOM 743 C C . SER A 1 91 ? 3.168 2.856 -17.924 1.00 91.69 91 SER A C 1
ATOM 745 O O . SER A 1 91 ? 2.187 2.159 -18.171 1.00 91.69 91 SER A O 1
ATOM 747 N N . LEU A 1 92 ? 3.054 4.120 -17.531 1.00 87.19 92 LEU A N 1
ATOM 748 C CA . LEU A 1 92 ? 1.756 4.762 -17.328 1.00 87.19 92 LEU A CA 1
ATOM 749 C C . LEU A 1 92 ? 0.861 4.631 -18.578 1.00 87.19 92 LEU A C 1
ATOM 751 O O . LEU A 1 92 ? -0.330 4.396 -18.488 1.00 87.19 92 LEU A O 1
ATOM 755 N N . THR A 1 93 ? 1.431 4.667 -19.777 1.00 85.81 93 THR A N 1
ATOM 756 C CA . THR A 1 93 ? 0.659 4.583 -21.023 1.00 85.81 93 THR A CA 1
ATOM 757 C C . THR A 1 93 ? 0.212 3.174 -21.431 1.00 85.81 93 THR A C 1
ATOM 759 O O . THR A 1 93 ? -0.523 3.055 -22.409 1.00 85.81 93 THR A O 1
ATOM 762 N N . ASN A 1 94 ? 0.655 2.105 -20.756 1.00 88.44 94 ASN A N 1
ATOM 763 C CA . ASN A 1 94 ? 0.433 0.722 -21.205 1.00 88.44 94 ASN A CA 1
ATOM 764 C C . ASN A 1 94 ? -0.054 -0.230 -20.105 1.00 88.44 94 ASN A C 1
ATOM 766 O O . ASN A 1 94 ? 0.245 -1.424 -20.139 1.00 88.44 94 ASN A O 1
ATOM 770 N N . ILE A 1 95 ? -0.810 0.295 -19.143 1.00 89.69 95 ILE A N 1
ATOM 771 C CA . ILE A 1 95 ? -1.399 -0.504 -18.070 1.00 89.69 95 ILE A C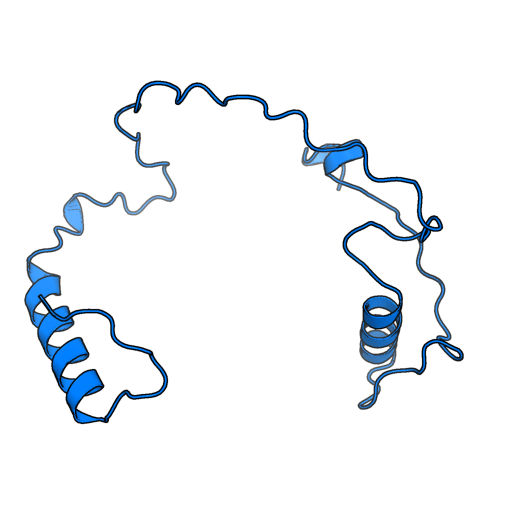A 1
ATOM 772 C C . ILE A 1 95 ? -2.581 -1.316 -18.633 1.00 89.69 95 ILE A C 1
ATOM 774 O O . ILE A 1 95 ? -3.531 -0.716 -19.135 1.00 89.69 95 ILE A O 1
ATOM 778 N N . PRO A 1 96 ? -2.551 -2.661 -18.565 1.00 90.75 96 PRO A N 1
ATOM 779 C CA . PRO A 1 96 ? -3.597 -3.506 -19.147 1.00 90.75 96 PRO A CA 1
ATOM 780 C C . PRO A 1 96 ? -4.875 -3.574 -18.298 1.00 90.75 96 PRO A C 1
ATOM 782 O O . PRO A 1 96 ? -5.913 -4.006 -18.795 1.00 90.75 96 PRO A O 1
ATOM 785 N N . HIS A 1 97 ? -4.798 -3.164 -17.028 1.00 87.38 97 HIS A N 1
ATOM 786 C CA . HIS A 1 97 ? -5.863 -3.317 -16.041 1.00 87.38 97 HIS A CA 1
ATOM 787 C C . HIS A 1 97 ? -6.525 -1.980 -15.713 1.00 87.38 97 HIS A C 1
ATOM 789 O O . HIS A 1 97 ? -5.852 -0.985 -15.435 1.00 87.38 97 HIS A O 1
ATOM 795 N N . GLU A 1 98 ? -7.855 -1.980 -15.690 1.00 87.44 98 GLU A N 1
ATOM 796 C CA . GLU A 1 98 ? -8.656 -0.869 -15.184 1.00 87.44 98 GLU A CA 1
ATOM 797 C C . GLU A 1 98 ? -9.012 -1.125 -13.716 1.00 87.44 98 GLU A C 1
ATOM 799 O O . GLU A 1 98 ? -9.488 -2.200 -13.353 1.00 87.44 98 GLU A O 1
ATOM 804 N N . PHE A 1 99 ? -8.777 -0.132 -12.861 1.00 86.31 99 PHE A N 1
ATOM 805 C CA . PHE A 1 99 ? -9.079 -0.222 -11.435 1.00 86.31 99 PHE A CA 1
ATOM 806 C C . PHE A 1 99 ? -10.374 0.530 -11.141 1.00 86.31 99 PHE A C 1
ATOM 808 O O . PHE A 1 99 ? -10.667 1.553 -11.747 1.00 86.31 99 PHE A O 1
ATOM 815 N N . GLN A 1 100 ? -11.165 0.051 -10.191 1.00 86.50 100 GLN A N 1
ATOM 816 C CA . GLN A 1 100 ? -12.356 0.764 -9.735 1.00 86.50 100 GLN A CA 1
ATOM 817 C C . GLN A 1 100 ? -12.351 0.824 -8.213 1.00 86.50 100 GLN A C 1
ATOM 819 O O . GLN A 1 100 ? -12.009 -0.149 -7.539 1.00 86.50 100 GLN A O 1
ATOM 824 N N . LEU A 1 101 ? -12.699 1.988 -7.660 1.00 83.88 101 LEU A N 1
ATOM 825 C CA . LEU A 1 101 ? -12.826 2.157 -6.218 1.00 83.88 101 LEU A CA 1
ATOM 826 C C . LEU A 1 101 ? -14.146 1.534 -5.759 1.00 83.88 101 LEU A C 1
ATOM 828 O O . LEU A 1 101 ? -15.213 2.085 -6.011 1.00 83.88 101 LEU A O 1
ATOM 832 N N . ILE A 1 102 ? -14.058 0.398 -5.069 1.00 84.31 102 ILE A N 1
ATOM 833 C CA . ILE A 1 102 ? -15.238 -0.336 -4.587 1.00 84.31 102 ILE A CA 1
ATOM 834 C C . ILE A 1 102 ? -15.632 0.114 -3.174 1.00 84.31 102 ILE A C 1
ATOM 836 O O . ILE A 1 102 ? -16.815 0.163 -2.846 1.00 84.31 102 ILE A O 1
ATOM 840 N N . LEU A 1 103 ? -14.656 0.480 -2.336 1.00 83.38 103 LEU A N 1
ATOM 841 C CA . LEU A 1 103 ? -14.903 0.870 -0.950 1.00 83.38 103 LEU A CA 1
ATOM 842 C C . LEU A 1 103 ? -13.926 1.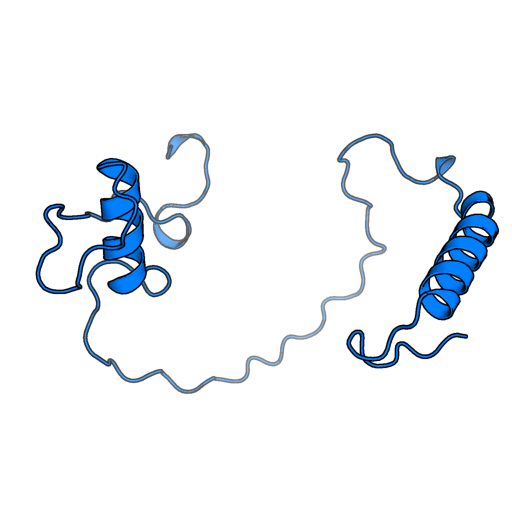946 -0.475 1.00 83.38 103 LEU A C 1
ATOM 844 O O . LEU A 1 103 ? -12.724 1.872 -0.728 1.00 83.38 103 LEU A O 1
ATOM 848 N N . ARG A 1 104 ? -14.432 2.920 0.288 1.00 84.19 104 ARG A N 1
ATOM 849 C CA . ARG A 1 104 ? -13.624 3.946 0.949 1.00 84.19 104 ARG A CA 1
ATOM 850 C C . ARG A 1 104 ? -14.053 4.093 2.403 1.00 84.19 104 ARG A C 1
ATOM 852 O O . ARG A 1 104 ? -15.069 4.716 2.680 1.00 84.19 104 ARG A O 1
ATOM 859 N N . GLY A 1 105 ? -13.240 3.618 3.349 1.00 81.44 105 GLY A N 1
ATOM 860 C CA . GLY A 1 105 ? -13.583 3.645 4.781 1.00 81.44 105 GLY A CA 1
ATOM 861 C C . GLY A 1 105 ? -13.928 5.036 5.335 1.00 81.44 105 GLY A C 1
ATOM 862 O O . GLY A 1 105 ? -14.805 5.160 6.181 1.00 81.44 105 GLY A O 1
ATOM 863 N N . SER A 1 106 ? -13.336 6.113 4.801 1.00 80.75 106 SER A N 1
ATOM 864 C CA . SER A 1 106 ? -13.700 7.482 5.207 1.00 80.75 106 SER A CA 1
ATOM 865 C C . SER A 1 106 ? -15.098 7.927 4.752 1.00 80.75 106 SER A C 1
ATOM 867 O O . SER A 1 106 ? -15.608 8.910 5.271 1.00 80.75 106 SER A O 1
ATOM 869 N N . VAL A 1 107 ? -15.678 7.271 3.742 1.00 80.50 107 VAL A N 1
ATOM 870 C CA . VAL A 1 107 ? -17.021 7.568 3.210 1.00 80.50 107 VAL A CA 1
ATOM 871 C C . VAL A 1 107 ? -18.023 6.526 3.688 1.00 80.50 107 VAL A C 1
ATOM 873 O O . VAL A 1 107 ? -19.119 6.869 4.111 1.00 80.50 107 VAL A O 1
ATOM 876 N N . ASN A 1 108 ? -17.643 5.254 3.633 1.00 82.19 108 ASN A N 1
ATOM 877 C CA . ASN A 1 108 ? -18.523 4.139 3.941 1.00 82.19 108 ASN A CA 1
ATOM 878 C C . ASN A 1 108 ? -18.512 3.775 5.432 1.00 82.19 108 ASN A C 1
ATOM 880 O O . ASN A 1 108 ? -19.481 3.208 5.912 1.00 82.19 108 ASN A O 1
ATOM 884 N N . GLY A 1 109 ? -17.473 4.138 6.185 1.00 83.94 109 GLY A N 1
ATOM 885 C CA . GLY A 1 109 ? -17.265 3.694 7.563 1.00 83.94 109 GLY A CA 1
ATOM 886 C C . GLY A 1 109 ? -16.394 2.437 7.648 1.00 83.94 109 GLY A C 1
ATOM 887 O O . GLY A 1 109 ? -16.064 1.818 6.639 1.00 83.94 109 GLY A O 1
ATOM 888 N N . PHE A 1 110 ? -15.998 2.076 8.873 1.00 82.94 110 PHE A N 1
ATOM 889 C CA . PHE A 1 110 ? -15.093 0.949 9.160 1.00 82.94 110 PHE A CA 1
ATOM 890 C C . PHE A 1 110 ? -15.786 -0.227 9.860 1.00 82.94 110 PHE A C 1
ATOM 892 O O . PHE A 1 110 ? -15.148 -1.022 10.549 1.00 82.94 110 PHE A O 1
ATOM 899 N N . ALA A 1 111 ? -17.109 -0.300 9.764 1.00 86.94 111 ALA A N 1
ATOM 900 C CA . ALA A 1 111 ? -17.873 -1.281 10.511 1.00 86.94 111 ALA A CA 1
ATOM 901 C C . ALA A 1 111 ? -17.804 -2.665 9.823 1.00 86.94 111 ALA A C 1
ATOM 903 O O . ALA A 1 111 ? -17.881 -2.710 8.596 1.00 86.94 111 ALA A O 1
ATOM 904 N N . PRO A 1 112 ? -17.679 -3.786 10.567 1.00 76.69 112 PRO A N 1
ATOM 905 C CA . PRO A 1 112 ? -17.480 -5.122 9.992 1.00 76.69 112 PRO A CA 1
ATOM 906 C C . PRO A 1 112 ? -18.509 -5.529 8.933 1.00 76.69 112 PRO A C 1
ATOM 908 O O . PRO A 1 112 ? -18.172 -6.236 7.998 1.00 76.69 112 PRO A O 1
ATOM 911 N N . GLN A 1 113 ? -19.748 -5.044 9.043 1.00 77.81 113 GLN A N 1
ATOM 912 C CA . GLN A 1 113 ? -20.834 -5.308 8.093 1.00 77.81 113 GLN A CA 1
ATOM 913 C C . GLN A 1 113 ? -20.634 -4.703 6.691 1.00 77.81 113 GLN A C 1
ATOM 915 O O . GLN A 1 113 ? -21.489 -4.881 5.828 1.00 77.81 113 GLN A O 1
ATOM 920 N N . ILE A 1 114 ? -19.567 -3.929 6.488 1.00 69.44 114 ILE A N 1
ATOM 921 C CA . ILE A 1 114 ? -19.258 -3.224 5.240 1.00 69.44 114 ILE A CA 1
ATOM 922 C C . ILE A 1 114 ? -18.249 -4.009 4.379 1.00 69.44 114 ILE A C 1
ATOM 924 O O . ILE A 1 114 ? -18.120 -3.707 3.192 1.00 69.44 114 ILE A O 1
ATOM 928 N N . PHE A 1 115 ? -17.560 -5.007 4.950 1.00 70.75 115 PHE A N 1
ATOM 929 C CA . PHE A 1 115 ? -16.479 -5.763 4.304 1.00 70.75 115 PHE A CA 1
ATOM 930 C C . PHE A 1 115 ? -16.869 -7.210 3.999 1.00 70.75 115 PHE A C 1
ATOM 932 O O . PHE A 1 115 ? -17.580 -7.820 4.828 1.00 70.75 115 PHE A O 1
#

Radius of gyration: 24.33 Å; chains: 1; bounding box: 52×39×57 Å

Sequence (115 aa):
MILLQNLKEWTNENFTTLKTTLQQCLPLIRYFHIPATDQPIESIILPPRTILVQELPIRTAEPINPFSTIITYEHVAEISSWIDRKSSTYSLTNIPHEFQLILRGSVNGFAPQIF

Organism: NCBI:txid1348612

pLDDT: mean 75.22, std 15.45, range [40.44, 96.0]